Protein 5B1R (pdb70)

Solvent-accessible surface area: 7484 Å² total; per-residue (Å²): 98,65,74,27,70,118,68,50,17,90,88,122,110,48,0,0,63,19,3,121,74,99,39,20,24,115,77,0,93,112,64,0,88,81,60,100,16,107,13,0,23,8,42,111,91,13,147,101,113,76,60,22,59,19,14,78,40,0,58,144,113,16,62,129,92,84,10,1,0,0,53,57,1,146,99,84,62,234,240,46,154,109,13,1,15,0,84,48,84,186,150,142,14,58,4,18,81,10,79,31,80,71,114,29,3,0,0,0,9,23,131,8,98,194,82,179

Sequence (116 aa):
SHMCPSGWIPYQQERCFYISHTLRSLEESQKYCTSLSSKLAAFDEPSKYYYEVSLPSSGLEELLDRSKSYWIQMSKKKWRHQSRYCDKIKKYYQKWKRTFSECAELHPSICESEAFRFP

Secondary structure (DSSP, 8-state):
-EE--TT-EEETTEEEEEEEEEE-HHHHHHHHHHTT-EE----SS-SSTTB----HHHHTTS-TT--EE----GGG----SEEEEEEEETTEEEEEEEETTS-EEEEEEEE-EE--

Foldseek 3Di:
DFADDPQWFDDDFKTKHWFQFWFFLVVLQVVLVVVVWGFADFLPDDPDQWDGDDDPSVVVPDDQVFKAFGAARCVVDPPDQWGWIWHDDDDDITIDIDGRGGIGIGMIMDTTDDDD

B-factor: mean 18.83, std 11.14, range [8.01, 75.31]

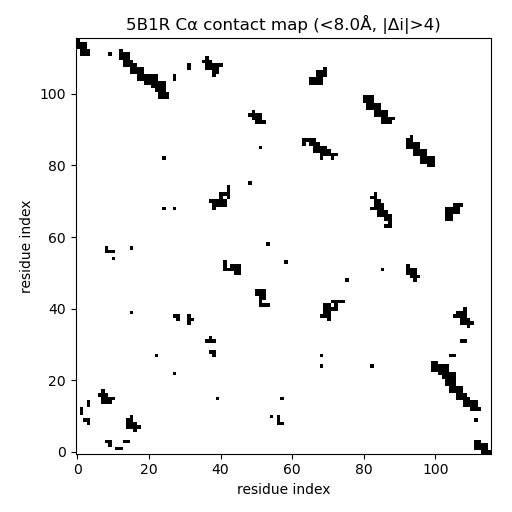Radius of gyration: 13.77 Å; Cα contacts (8 Å, |Δi|>4): 236; chains: 1; bounding box: 42×31×30 Å

Organism: Mus musculus (NCBI:txid10090)

Nearest PDB structures (foldseek):
  5b1r-assembly1_A  TM=1.009E+00  e=2.137E-21  Mus musculus
  5ao5-assembly1_A  TM=7.020E-01  e=2.618E-05  Homo sapiens
  5ao5-assembly2_B  TM=6.973E-01  e=3.831E-05  Homo sapiens
  5ao6-assembly2_B  TM=7.240E-01  e=4.762E-05  Homo sapiens
  2zib-assembly1_A  TM=6.880E-01  e=4.510E-05  Brachyopsis segaliensis

Structure (mmCIF, N/CA/C/O backbone):
data_5B1R
#
_entry.id   5B1R
#
_cell.length_a   65.472
_cell.length_b   65.472
_cell.length_c   61.220
_cell.angle_alpha   90.00
_cell.angle_beta   90.00
_cell.angle_gamma   120.00
#
_symmetry.space_group_name_H-M   'P 61'
#
loop_
_entity.id
_entity.type
_entity.pdbx_description
1 polymer 'B-cell differentiation antigen CD72'
2 non-polymer 'ACETATE ION'
3 non-polymer GLYCEROL
4 water water
#
loop_
_atom_site.group_PDB
_atom_site.id
_atom_site.type_symbol
_atom_site.label_atom_id
_atom_site.label_alt_id
_atom_site.label_comp_id
_atom_site.label_asym_id
_atom_site.label_entity_id
_atom_site.label_seq_id
_atom_site.pdbx_PDB_ins_code
_atom_site.Cartn_x
_atom_site.Cartn_y
_atom_site.Cartn_z
_atom_site.occupancy
_atom_site.B_iso_or_equiv
_atom_site.auth_seq_id
_atom_site.auth_comp_id
_atom_site.auth_asym_id
_atom_site.auth_atom_id
_atom_site.pdbx_PDB_model_num
ATOM 1 N N . SER A 1 2 ? 48.116 -15.125 -2.573 1.00 31.13 229 SER A N 1
ATOM 2 C CA . SER A 1 2 ? 46.700 -15.143 -2.235 1.00 29.68 229 SER A CA 1
ATOM 3 C C . SER A 1 2 ? 45.959 -16.250 -2.985 1.00 23.78 229 SER A C 1
ATOM 4 O O . SER A 1 2 ? 46.573 -17.184 -3.492 1.00 28.18 229 SER A O 1
ATOM 7 N N . HIS A 1 3 ? 44.634 -16.157 -3.016 1.00 18.72 230 HIS A N 1
ATOM 8 C CA . HIS A 1 3 ? 43.805 -17.155 -3.672 1.00 17.04 230 HIS A CA 1
ATOM 9 C C . HIS A 1 3 ? 43.160 -16.537 -4.889 1.00 15.11 230 HIS A C 1
ATOM 10 O O . HIS A 1 3 ? 42.788 -15.355 -4.868 1.00 18.61 230 HIS A O 1
ATOM 17 N N . MET A 1 4 ? 42.996 -17.339 -5.936 1.00 14.38 231 MET A N 1
ATOM 18 C CA . MET A 1 4 ? 42.378 -16.881 -7.167 1.00 13.93 231 MET A CA 1
ATOM 19 C C . MET A 1 4 ? 41.399 -17.902 -7.705 1.00 11.03 231 MET A C 1
ATOM 20 O O . MET A 1 4 ? 41.427 -19.082 -7.335 1.00 11.82 231 MET A O 1
ATOM 25 N N . CYS A 1 5 ? 40.559 -17.446 -8.629 1.00 10.58 232 CYS A N 1
ATOM 26 C CA . CYS A 1 5 ? 39.621 -18.328 -9.328 1.00 9.74 232 CYS A CA 1
ATOM 27 C C . CYS A 1 5 ? 39.769 -18.167 -10.827 1.00 9.90 232 CYS A C 1
ATOM 28 O O . CYS A 1 5 ? 40.196 -17.107 -11.299 1.00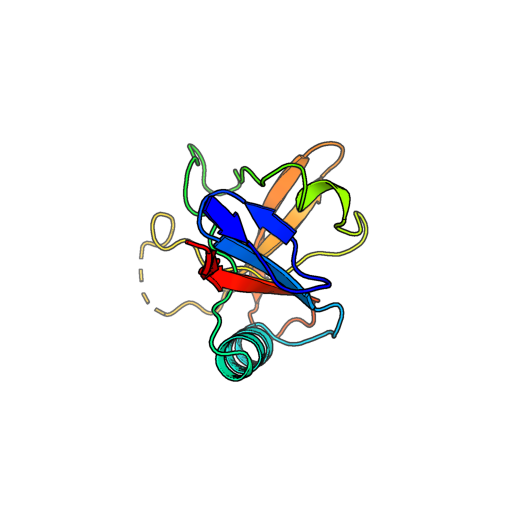 11.12 232 CYS A O 1
ATOM 31 N N . PRO A 1 6 ? 39.383 -19.200 -11.588 1.00 10.25 233 PRO A N 1
ATOM 32 C CA . PRO A 1 6 ? 39.476 -19.074 -13.048 1.00 11.02 233 PRO A CA 1
ATOM 33 C C . PRO A 1 6 ? 38.380 -18.154 -13.596 1.00 9.67 233 PRO A C 1
ATOM 34 O O . PRO A 1 6 ? 37.371 -17.840 -12.926 1.00 9.58 233 PRO A O 1
ATOM 38 N N . SER A 1 7 ? 38.564 -17.774 -14.856 1.00 10.56 234 SER A N 1
ATOM 39 C CA . SER A 1 7 ? 37.600 -16.974 -15.591 1.00 9.87 234 SER A CA 1
ATOM 40 C C . SER A 1 7 ? 36.173 -17.502 -15.430 1.00 9.18 234 SER A C 1
ATOM 41 O O . SER A 1 7 ? 35.915 -18.689 -15.613 1.00 10.65 234 SER A O 1
ATOM 44 N N . GLY A 1 8 ? 35.232 -16.614 -15.107 1.00 9.22 235 GLY A N 1
ATOM 45 C CA . GLY A 1 8 ? 33.839 -16.992 -15.024 1.00 10.60 235 GLY A CA 1
ATOM 46 C C . GLY A 1 8 ? 33.421 -17.614 -13.702 1.00 10.48 235 GLY A C 1
ATOM 47 O O . GLY A 1 8 ? 32.262 -17.977 -13.542 1.00 13.93 235 GLY A O 1
ATOM 48 N N . TRP A 1 9 ? 34.344 -17.743 -12.759 1.00 9.11 236 TRP A N 1
ATOM 49 C CA . T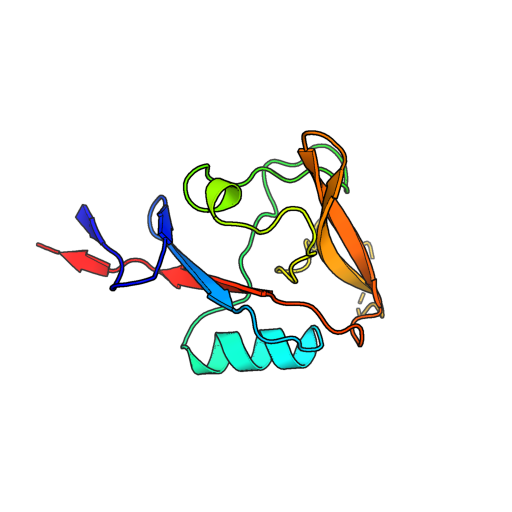RP A 1 9 ? 34.034 -18.206 -11.414 1.00 9.15 236 TRP A CA 1
ATOM 50 C C . TRP A 1 9 ? 34.090 -17.017 -10.465 1.00 9.51 236 TRP A C 1
ATOM 51 O O . TRP A 1 9 ? 34.869 -16.070 -10.665 1.00 10.81 236 TRP A O 1
ATOM 62 N N . ILE A 1 10 ? 33.269 -17.072 -9.425 1.00 9.10 237 ILE A N 1
ATOM 63 C CA . ILE A 1 10 ? 33.119 -15.959 -8.507 1.00 9.00 237 ILE A CA 1
ATOM 64 C C . ILE A 1 10 ? 33.914 -16.242 -7.236 1.00 8.45 237 ILE A C 1
ATOM 65 O O . ILE A 1 10 ? 33.644 -17.225 -6.549 1.00 8.98 237 ILE A O 1
ATOM 70 N N . PRO A 1 11 ? 34.910 -15.390 -6.919 1.00 9.10 238 PRO A N 1
ATOM 71 C CA . PRO A 1 11 ? 35.793 -15.695 -5.785 1.00 9.51 238 PRO A CA 1
ATOM 72 C C . PRO A 1 11 ? 35.197 -15.294 -4.449 1.00 9.72 238 PRO A C 1
ATOM 73 O O . PRO A 1 11 ? 34.531 -14.250 -4.346 1.00 11.56 238 PRO A O 1
ATOM 77 N N . TYR A 1 12 ? 35.464 -16.090 -3.418 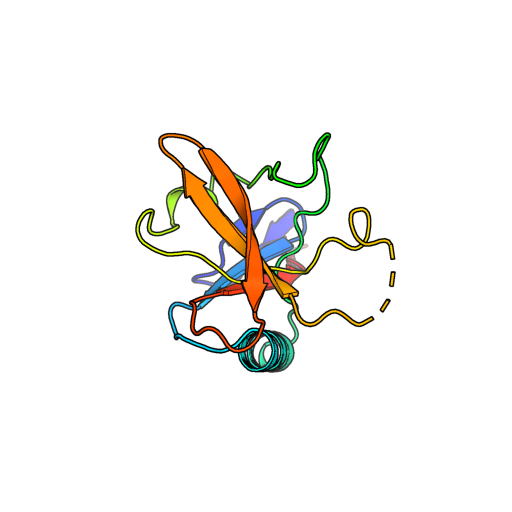1.00 8.58 239 TYR A N 1
ATOM 78 C CA . TYR A 1 12 ? 35.114 -15.692 -2.063 1.00 8.96 239 TYR A CA 1
ATOM 79 C C . TYR A 1 12 ? 35.983 -16.502 -1.122 1.00 9.21 239 TYR A C 1
ATOM 80 O O . TYR A 1 12 ? 35.969 -17.727 -1.169 1.00 9.67 239 TYR A O 1
ATOM 89 N N A GLN A 1 13 ? 36.667 -15.853 -0.186 0.50 12.53 240 GLN A N 1
ATOM 90 N N B GLN A 1 13 ? 36.857 -15.797 -0.407 0.50 11.32 240 GLN A N 1
ATOM 91 C CA A GLN A 1 13 ? 37.434 -16.608 0.800 0.50 12.61 240 GLN A CA 1
ATOM 92 C CA B GLN A 1 13 ? 37.820 -16.409 0.497 0.50 13.77 240 GLN A CA 1
ATOM 93 C C A GLN A 1 13 ? 38.464 -17.466 0.025 0.50 10.79 240 GLN A C 1
ATOM 94 C C B GLN A 1 13 ? 38.603 -17.528 -0.170 0.50 11.99 240 GLN A C 1
ATOM 95 O O A GLN A 1 13 ? 39.185 -16.951 -0.828 0.50 12.87 240 GLN A O 1
ATOM 96 O O B GLN A 1 13 ? 39.302 -17.275 -1.153 0.50 11.35 240 GLN A O 1
ATOM 107 N N . GLU A 1 14 ? 38.504 -18.766 0.318 1.00 10.47 241 GLU A N 1
ATOM 108 C CA . GLU A 1 14 ? 39.313 -19.800 -0.350 1.00 9.69 241 GLU A CA 1
ATOM 109 C C . GLU A 1 14 ? 38.479 -20.648 -1.305 1.00 9.72 241 GLU A C 1
ATOM 110 O O . GLU A 1 14 ? 38.833 -21.803 -1.583 1.00 10.54 241 GLU A O 1
ATOM 116 N N . ARG A 1 15 ? 37.391 -20.062 -1.825 1.00 8.76 242 ARG A N 1
ATOM 117 C CA . ARG A 1 15 ? 36.437 -20.769 -2.669 1.00 9.47 242 ARG A CA 1
ATOM 118 C C . ARG A 1 15 ? 36.185 -20.015 -3.974 1.00 8.01 242 ARG A C 1
ATOM 119 O O . ARG A 1 15 ? 36.482 -18.821 -4.102 1.00 8.55 242 ARG A O 1
ATOM 127 N N . CYS A 1 16 ? 35.602 -20.740 -4.922 1.00 8.81 243 CYS A N 1
ATOM 128 C CA . CYS A 1 16 ? 35.149 -20.196 -6.190 1.00 8.39 243 CYS A CA 1
ATOM 129 C C . CYS A 1 16 ? 33.766 -20.769 -6.472 1.00 8.03 243 CYS A C 1
ATOM 130 O O . CYS A 1 16 ? 33.570 -21.978 -6.353 1.00 9.69 243 CYS A O 1
ATOM 133 N N . PHE A 1 17 ? 32.837 -19.911 -6.893 1.00 8.31 244 PHE A N 1
ATOM 134 C CA . PHE A 1 17 ? 31.493 -20.357 -7.252 1.00 8.50 244 PHE A CA 1
ATOM 135 C C . PHE A 1 17 ? 31.303 -20.344 -8.760 1.00 9.20 244 PHE A C 1
ATOM 136 O O . PHE A 1 17 ? 31.811 -19.466 -9.464 1.00 9.77 244 PHE A O 1
ATOM 144 N N . TYR A 1 18 ? 30.522 -21.308 -9.231 1.00 9.51 245 TYR A N 1
ATOM 145 C CA . TYR A 1 18 ? 30.138 -21.391 -10.624 1.00 10.09 245 TYR A CA 1
ATOM 146 C C . TYR A 1 18 ? 28.616 -21.486 -10.687 1.00 9.45 245 TYR A C 1
ATOM 147 O O . TYR A 1 18 ? 28.023 -22.422 -10.116 1.00 10.82 245 TYR A O 1
ATOM 156 N N . ILE A 1 19 ? 27.991 -20.520 -11.355 1.00 9.54 246 ILE A N 1
ATOM 157 C CA . ILE A 1 19 ? 26.547 -20.590 -11.565 1.00 10.38 246 ILE A CA 1
ATOM 158 C C . ILE A 1 19 ? 26.269 -21.381 -12.839 1.00 10.07 246 ILE A C 1
ATOM 159 O O . ILE A 1 19 ? 26.704 -21.000 -13.915 1.00 11.34 246 ILE A O 1
ATOM 164 N N . SER A 1 20 ? 25.550 -22.488 -12.710 1.00 10.15 247 SER A N 1
ATOM 165 C CA . SER A 1 20 ? 25.105 -23.232 -13.880 1.00 10.42 247 SER A CA 1
ATOM 166 C C . SER A 1 20 ? 23.650 -22.894 -14.169 1.00 10.43 247 SER A C 1
ATOM 167 O O . SER A 1 20 ? 22.762 -23.206 -13.378 1.00 11.75 247 SER A O 1
ATOM 170 N N . HIS A 1 21 ? 23.411 -22.240 -15.300 1.00 12.04 248 HIS A N 1
ATOM 171 C CA . HIS A 1 21 ? 22.058 -21.817 -15.650 1.00 13.54 248 HIS A CA 1
ATOM 172 C C . HIS A 1 21 ? 21.199 -22.978 -16.166 1.00 13.43 248 HIS A C 1
ATOM 173 O O . HIS A 1 21 ? 19.978 -22.860 -16.257 1.00 15.42 248 HIS A O 1
ATOM 180 N N . THR A 1 22 ? 21.850 -24.084 -16.506 1.00 12.57 249 THR A N 1
ATOM 181 C CA . THR A 1 22 ? 21.179 -25.258 -17.068 1.00 13.00 249 THR A CA 1
ATOM 182 C C . THR A 1 22 ? 20.205 -25.833 -16.067 1.00 12.70 249 THR A C 1
ATOM 183 O O . THR A 1 22 ? 20.550 -26.074 -14.912 1.00 12.93 249 THR A O 1
ATOM 187 N N . LEU A 1 23 ? 18.984 -26.088 -16.521 1.00 12.54 250 LEU A N 1
ATOM 188 C CA . LEU A 1 23 ? 17.957 -26.638 -15.648 1.00 12.53 250 LEU A CA 1
ATOM 189 C C . LEU A 1 23 ? 18.194 -28.133 -15.433 1.00 12.74 250 LEU A C 1
ATOM 190 O O . LEU A 1 23 ? 18.240 -28.909 -16.394 1.00 13.38 250 LEU A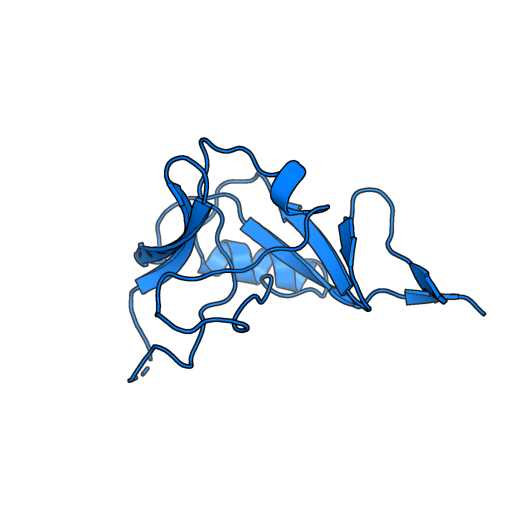 O 1
ATOM 195 N N . ARG A 1 24 ? 18.304 -28.546 -14.173 1.00 12.36 251 ARG A N 1
ATOM 196 C CA . ARG A 1 24 ? 18.500 -29.953 -13.828 1.00 12.12 251 ARG A CA 1
ATOM 197 C C . ARG A 1 24 ? 17.804 -30.271 -12.511 1.00 11.51 251 ARG A C 1
ATOM 198 O O . ARG A 1 24 ? 17.547 -29.387 -11.698 1.00 12.12 251 ARG A O 1
ATOM 206 N N . SER A 1 25 ? 17.555 -31.550 -12.278 1.00 11.80 252 SER A N 1
ATOM 207 C CA . SER A 1 25 ? 17.178 -32.023 -10.948 1.00 11.45 252 SER A CA 1
ATOM 208 C C . SER A 1 25 ? 18.329 -31.798 -9.972 1.00 11.39 252 SER A C 1
ATOM 209 O O . SER A 1 25 ? 19.452 -31.477 -10.375 1.00 11.49 252 SER A O 1
ATOM 212 N N . LEU A 1 26 ? 18.064 -31.992 -8.687 1.00 11.35 253 LEU A N 1
ATOM 213 C CA . LEU A 1 26 ? 19.136 -31.868 -7.722 1.00 11.25 253 LEU A CA 1
ATOM 214 C C . LEU A 1 26 ? 20.233 -32.877 -8.020 1.00 11.88 253 LEU A C 1
ATOM 215 O O . LEU A 1 26 ? 21.407 -32.526 -8.050 1.00 12.28 253 LEU A O 1
ATOM 220 N N . GLU A 1 27 ? 19.838 -34.136 -8.216 1.00 13.05 254 GLU A N 1
ATOM 221 C CA . GLU A 1 27 ? 20.807 -35.197 -8.441 1.00 15.46 254 GLU A CA 1
ATOM 222 C C . GLU A 1 27 ? 21.658 -34.898 -9.667 1.00 13.28 254 GLU A C 1
ATOM 223 O O . GLU A 1 27 ? 22.880 -35.098 -9.643 1.00 15.01 254 GLU A O 1
ATOM 229 N N . GLU A 1 28 ? 21.030 -34.429 -10.747 1.00 12.48 255 GLU A N 1
ATOM 230 C CA . GLU A 1 28 ? 21.811 -34.141 -11.950 1.00 13.09 255 GLU A CA 1
ATOM 231 C C . GLU A 1 28 ? 22.689 -32.896 -11.753 1.00 12.09 255 GLU A C 1
ATOM 232 O O . GLU A 1 28 ? 23.784 -32.814 -12.318 1.00 13.45 255 GLU A O 1
ATOM 238 N N . SER A 1 29 ? 22.231 -31.942 -10.939 1.00 11.40 256 SER A N 1
ATOM 239 C CA . SER A 1 29 ? 23.067 -30.788 -10.593 1.00 11.61 256 SER A CA 1
ATOM 240 C C . SER A 1 29 ? 24.294 -31.238 -9.784 1.00 11.57 256 SER A C 1
ATOM 241 O O . SER A 1 29 ? 25.420 -30.790 -10.033 1.00 12.23 256 SER A O 1
ATOM 244 N N . GLN A 1 30 ? 24.079 -32.122 -8.814 1.00 12.46 257 GLN A N 1
ATOM 245 C CA . GLN A 1 30 ? 25.190 -32.675 -8.040 1.00 13.11 257 GLN A CA 1
ATOM 246 C C . GLN A 1 30 ? 26.199 -33.391 -8.934 1.00 13.32 257 GLN A C 1
ATOM 247 O O . GLN A 1 30 ? 27.407 -33.168 -8.830 1.00 15.01 257 GLN A O 1
ATOM 253 N N . LYS A 1 31 ? 25.697 -34.205 -9.855 1.00 13.73 258 LYS A N 1
ATOM 254 C CA . LYS A 1 31 ? 26.575 -34.924 -10.765 1.00 15.51 258 LYS A CA 1
ATOM 255 C C . LYS A 1 31 ? 27.346 -33.951 -11.649 1.00 14.64 258 LYS A C 1
ATOM 256 O O . LYS A 1 31 ? 28.535 -34.153 -11.926 1.00 15.69 258 LYS A O 1
ATOM 262 N N . TYR A 1 32 ? 26.684 -32.890 -12.084 1.00 13.60 259 TYR A N 1
ATOM 263 C CA . TYR A 1 32 ? 27.356 -31.914 -12.918 1.00 13.98 259 TYR A CA 1
ATOM 264 C C . TYR A 1 32 ? 28.472 -31.220 -12.123 1.00 13.46 259 TYR A C 1
ATOM 265 O O . TYR A 1 32 ? 29.603 -31.091 -12.601 1.00 13.58 259 TYR A O 1
ATOM 274 N N . CYS A 1 33 ? 28.181 -30.788 -10.898 1.00 12.16 260 CYS A N 1
ATOM 275 C CA . CYS A 1 33 ? 29.259 -30.174 -10.108 1.00 11.85 260 CYS A CA 1
ATOM 276 C C . CYS A 1 33 ? 30.419 -31.157 -9.916 1.00 12.81 260 CYS A C 1
ATOM 277 O O . CYS A 1 33 ? 31.581 -30.786 -10.027 1.00 12.93 260 CYS A O 1
ATOM 280 N N . THR A 1 34 ? 30.102 -32.419 -9.653 1.00 13.82 261 THR A N 1
ATOM 281 C CA . THR A 1 34 ? 31.141 -33.426 -9.486 1.00 16.10 261 THR A CA 1
ATOM 282 C C . THR A 1 34 ? 31.997 -33.553 -10.748 1.00 16.14 261 THR A C 1
ATOM 283 O O . THR A 1 34 ? 33.209 -33.734 -10.655 1.00 18.36 261 THR A O 1
ATOM 287 N N . SER A 1 35 ? 31.375 -33.430 -11.922 1.00 16.57 262 SER A N 1
ATOM 288 C CA . SER A 1 35 ? 32.113 -33.496 -13.188 1.00 18.08 262 SER A CA 1
ATOM 289 C C . SER A 1 35 ? 33.091 -32.328 -13.346 1.00 19.02 262 SER A C 1
ATOM 290 O O . SER A 1 35 ? 34.037 -32.407 -14.138 1.00 21.40 262 SER A O 1
ATOM 293 N N . LEU A 1 36 ? 32.866 -31.255 -12.588 1.00 16.26 263 LEU A N 1
ATOM 294 C CA . LEU A 1 36 ? 33.779 -30.110 -12.541 1.00 15.78 263 LEU A CA 1
ATOM 295 C C . LEU A 1 36 ? 34.758 -30.209 -11.372 1.00 14.51 263 LEU A C 1
ATOM 296 O O . LEU A 1 36 ? 35.394 -29.213 -11.013 1.00 16.18 263 LEU A O 1
ATOM 301 N N . SER A 1 37 ? 34.868 -31.393 -10.772 1.00 15.74 264 SER A N 1
ATOM 302 C CA . SER A 1 37 ? 35.684 -31.591 -9.570 1.00 16.23 264 SER A CA 1
ATOM 303 C C . SER A 1 37 ? 35.279 -30.586 -8.492 1.00 14.57 264 SER A C 1
ATOM 304 O O . SER A 1 37 ? 36.112 -30.058 -7.765 1.00 16.90 264 SER A O 1
ATOM 307 N N . SER A 1 38 ? 33.976 -30.335 -8.415 1.00 13.13 265 SER A N 1
ATOM 308 C CA . SER A 1 38 ? 33.399 -29.337 -7.523 1.00 11.89 265 SER A CA 1
ATOM 309 C C . SER A 1 38 ? 32.263 -29.992 -6.766 1.00 12.23 265 SER A C 1
ATOM 310 O O . SER A 1 38 ? 32.022 -31.188 -6.908 1.00 14.97 265 SER A O 1
ATOM 313 N N . LYS A 1 39 ? 31.553 -29.208 -5.976 1.00 11.81 266 LYS A N 1
ATOM 314 C CA . LYS A 1 39 ? 30.409 -29.699 -5.222 1.00 12.17 266 LYS A CA 1
ATOM 315 C C . LYS A 1 39 ? 29.313 -28.663 -5.272 1.00 10.48 266 LYS A C 1
ATOM 316 O O . LYS A 1 39 ? 29.557 -27.515 -5.598 1.00 12.04 266 LYS A O 1
ATOM 322 N N . LEU A 1 40 ? 28.089 -29.048 -4.945 1.00 10.44 267 LEU A N 1
ATOM 323 C CA . LEU A 1 40 ? 27.043 -28.054 -4.782 1.00 9.46 267 LEU A CA 1
ATOM 324 C C . LEU A 1 40 ? 27.460 -27.044 -3.734 1.00 10.23 267 LEU A C 1
ATOM 325 O O . LEU A 1 40 ? 28.014 -27.403 -2.692 1.00 10.87 267 LEU A O 1
ATOM 330 N N . ALA A 1 41 ? 27.180 -25.777 -3.998 1.00 9.09 268 ALA A N 1
ATOM 331 C CA . ALA A 1 41 ? 27.640 -24.719 -3.117 1.00 9.36 268 ALA A CA 1
ATOM 332 C C . ALA A 1 41 ? 27.020 -24.835 -1.725 1.00 9.07 268 ALA A C 1
ATOM 333 O O . ALA A 1 41 ? 25.827 -25.118 -1.577 1.00 10.74 268 ALA A O 1
ATOM 335 N N . ALA A 1 42 ? 27.854 -24.589 -0.713 1.00 9.43 269 ALA A N 1
ATOM 336 C CA . ALA A 1 42 ? 27.478 -24.825 0.672 1.00 10.22 269 ALA A CA 1
ATOM 337 C C . ALA A 1 42 ? 27.310 -23.502 1.398 1.00 9.29 269 ALA A C 1
ATOM 338 O O . ALA A 1 42 ? 28.234 -22.688 1.433 1.00 11.12 269 ALA A O 1
ATOM 340 N N . PHE A 1 43 ? 26.139 -23.308 1.992 1.00 8.98 270 PHE A N 1
ATOM 341 C CA . PHE A 1 43 ? 25.807 -22.091 2.722 1.00 9.52 270 PHE A CA 1
ATOM 342 C C . PHE A 1 43 ? 25.143 -22.427 4.054 1.00 9.16 270 PHE A C 1
ATOM 343 O O . PHE A 1 43 ? 24.227 -21.747 4.488 1.00 11.87 270 PHE A O 1
ATOM 351 N N . ASP A 1 44 ? 25.604 -23.483 4.715 1.00 9.57 271 ASP A N 1
ATOM 352 C CA . ASP A 1 44 ? 24.938 -23.915 5.930 1.00 10.06 271 ASP A CA 1
ATOM 353 C C . ASP A 1 44 ? 24.942 -22.853 7.032 1.00 9.30 271 ASP A C 1
ATOM 354 O O . ASP A 1 44 ? 23.964 -22.730 7.759 1.00 10.64 271 ASP A O 1
ATOM 359 N N . GLU A 1 45 ? 26.054 -22.126 7.180 1.00 10.24 272 GLU A N 1
ATOM 360 C CA . GLU A 1 45 ? 26.202 -21.130 8.230 1.00 9.62 272 GLU A CA 1
ATOM 361 C C . GLU A 1 45 ? 26.625 -19.802 7.614 1.00 10.07 272 GLU A C 1
ATOM 362 O O . GLU A 1 45 ? 27.365 -19.763 6.626 1.00 11.53 272 GLU A O 1
ATOM 368 N N . PRO A 1 46 ? 26.228 -18.691 8.237 1.00 9.21 273 PRO A N 1
ATOM 369 C CA . PRO A 1 46 ? 25.388 -18.634 9.435 1.00 10.40 273 PRO A CA 1
ATOM 370 C C . PRO A 1 46 ? 23.919 -18.864 9.131 1.00 9.60 273 PRO A C 1
ATOM 371 O O . PRO A 1 46 ? 23.428 -18.480 8.064 1.00 10.25 273 PRO A O 1
ATOM 375 N N . SER A 1 47 ? 23.218 -19.486 10.073 1.00 10.74 274 SER A N 1
ATOM 376 C CA . SER A 1 47 ? 21.772 -19.632 9.971 1.00 11.42 274 SER A CA 1
ATOM 377 C C . SER A 1 47 ? 21.198 -19.833 11.362 1.00 11.46 274 SER A C 1
ATOM 378 O O . SER A 1 47 ? 21.649 -20.698 12.112 1.00 15.16 274 SER A O 1
ATOM 381 N N . LYS A 1 48 ? 20.246 -18.993 11.731 1.00 13.51 275 LYS A N 1
ATOM 382 C CA . LYS A 1 48 ? 19.577 -19.141 13.019 1.00 15.75 275 LYS A CA 1
ATOM 383 C C . LYS A 1 48 ? 18.277 -19.914 12.871 1.00 13.98 275 LYS A C 1
ATOM 384 O O . LYS A 1 48 ? 17.825 -20.555 13.821 1.00 16.72 275 LYS A O 1
ATOM 390 N N . TYR A 1 49 ? 17.670 -19.825 11.687 1.00 13.51 276 TYR A N 1
ATOM 391 C CA . TYR A 1 49 ? 16.431 -20.528 11.380 1.00 13.06 276 TYR A CA 1
ATOM 392 C C . TYR A 1 49 ? 16.602 -21.223 10.049 1.00 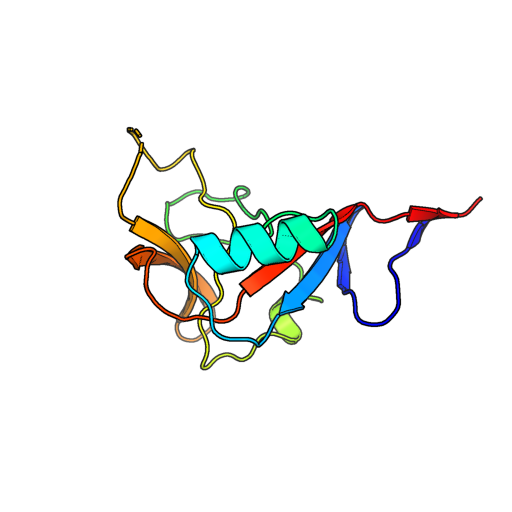12.24 276 TYR A C 1
ATOM 393 O O . TYR A 1 49 ? 17.464 -20.847 9.258 1.00 12.61 276 TYR A O 1
ATOM 402 N N . TYR A 1 50 ? 15.761 -22.217 9.799 1.00 12.89 277 TYR A N 1
ATOM 403 C CA . TYR A 1 50 ? 15.976 -23.119 8.672 1.00 13.88 277 TYR A CA 1
ATOM 404 C C . TYR A 1 50 ? 15.981 -22.405 7.322 1.00 12.59 277 TYR A C 1
ATOM 405 O O . TYR A 1 50 ? 16.630 -22.876 6.388 1.00 14.71 277 TYR A O 1
ATOM 414 N N . TYR A 1 51 ? 15.250 -21.296 7.210 1.00 11.70 278 TYR A N 1
ATOM 415 C CA . TYR A 1 51 ? 15.102 -20.609 5.923 1.00 12.28 278 TYR A CA 1
ATOM 416 C C . TYR A 1 51 ? 16.185 -19.566 5.682 1.00 11.19 278 TYR A C 1
ATOM 417 O O . TYR A 1 51 ? 16.248 -18.967 4.601 1.00 12.46 278 TYR A O 1
ATOM 426 N N . GLU A 1 52 ? 17.020 -19.307 6.689 1.00 11.55 279 GLU A N 1
ATOM 427 C CA . GLU A 1 52 ? 18.016 -18.250 6.556 1.00 11.83 279 GLU A CA 1
ATOM 428 C C . GLU A 1 52 ? 19.214 -18.690 5.747 1.00 11.82 279 GLU A C 1
ATOM 429 O O . GLU A 1 52 ? 19.754 -19.767 5.977 1.00 13.65 279 GLU A O 1
ATOM 435 N N . VAL A 1 53 ? 19.664 -17.831 4.835 1.00 10.67 280 VAL A N 1
ATOM 436 C CA . VAL A 1 53 ? 20.906 -18.087 4.121 1.00 11.25 280 VAL A CA 1
ATOM 437 C C . VAL A 1 53 ? 21.636 -16.767 3.954 1.00 11.29 280 VAL A C 1
ATOM 438 O O . VAL A 1 53 ? 21.021 -15.727 3.765 1.00 13.19 280 VAL A O 1
ATOM 442 N N . SER A 1 54 ? 22.952 -16.811 4.078 1.00 10.33 281 SER A N 1
ATOM 443 C CA . SER A 1 54 ? 23.786 -15.634 3.889 1.00 10.89 281 SER A CA 1
ATOM 444 C C . SER A 1 54 ? 24.748 -15.940 2.751 1.00 9.85 281 SER A C 1
ATOM 445 O O . SER A 1 54 ? 25.553 -16.861 2.860 1.00 10.51 281 SER A O 1
ATOM 448 N N . LEU A 1 55 ? 24.648 -15.166 1.671 1.00 10.37 282 LEU A N 1
ATOM 449 C CA . LEU A 1 55 ? 25.448 -15.374 0.467 1.00 10.03 282 LEU A CA 1
ATOM 450 C C . LEU A 1 55 ? 26.507 -14.292 0.358 1.00 10.73 282 LEU A C 1
ATOM 451 O O . LEU A 1 55 ? 26.270 -13.160 0.772 1.00 12.52 282 LEU A O 1
ATOM 456 N N . PRO A 1 56 ? 27.661 -14.610 -0.246 1.00 10.59 283 PRO A N 1
ATOM 457 C CA . PRO A 1 56 ? 28.631 -13.543 -0.531 1.00 12.47 283 PRO A CA 1
ATOM 458 C C . PRO A 1 56 ? 28.075 -12.595 -1.588 1.00 11.18 283 PRO A C 1
ATOM 459 O O . PRO A 1 56 ? 27.378 -13.034 -2.515 1.00 10.83 283 PRO A O 1
ATOM 463 N N . SER A 1 57 ? 28.354 -11.304 -1.446 1.00 12.71 284 SER A N 1
ATOM 464 C CA A SER A 1 57 ? 27.801 -10.296 -2.344 0.50 13.29 284 SER A CA 1
ATOM 465 C CA B SER A 1 57 ? 27.762 -10.323 -2.343 0.50 12.98 284 SER A CA 1
ATOM 466 C C . SER A 1 57 ? 28.119 -10.555 -3.809 1.00 11.78 284 SER A C 1
ATOM 467 O O . SER A 1 57 ? 27.275 -10.349 -4.686 1.00 13.09 284 SER A O 1
ATOM 472 N N . GLY A 1 58 ? 29.350 -10.994 -4.080 1.00 11.79 285 GLY A N 1
ATOM 473 C CA . GLY A 1 58 ? 29.760 -11.176 -5.462 1.00 13.10 285 GLY A CA 1
ATOM 474 C C . GLY A 1 58 ? 28.918 -12.219 -6.163 1.00 11.49 285 GLY A C 1
ATOM 475 O O . GLY A 1 58 ? 28.643 -12.106 -7.358 1.00 12.68 285 GLY A O 1
ATOM 476 N N . LEU A 1 59 ? 28.518 -13.244 -5.415 1.00 10.65 286 LEU A N 1
ATOM 477 C CA . LEU A 1 59 ? 27.640 -14.273 -5.948 1.00 10.71 286 LEU A CA 1
ATOM 478 C C . LEU A 1 59 ? 26.197 -13.766 -6.024 1.00 10.05 286 LEU A C 1
ATOM 479 O O . LEU A 1 59 ? 25.532 -13.891 -7.068 1.00 10.94 286 LEU A O 1
ATOM 484 N N . GLU A 1 60 ? 25.697 -13.215 -4.916 1.00 10.69 287 GLU A N 1
ATOM 485 C CA . GLU A 1 60 ? 24.302 -12.819 -4.826 1.00 11.60 287 GLU A CA 1
ATOM 486 C C . GLU A 1 60 ? 23.928 -11.858 -5.950 1.00 12.02 287 GLU A C 1
ATOM 487 O O . GLU A 1 60 ? 22.858 -11.976 -6.548 1.00 13.63 287 GLU A O 1
ATOM 493 N N . GLU A 1 61 ? 24.830 -10.933 -6.268 1.00 11.92 288 GLU A N 1
ATOM 494 C CA . GLU A 1 61 ? 24.539 -9.911 -7.262 1.00 13.58 288 GLU A CA 1
ATOM 495 C C . GLU A 1 61 ? 24.432 -10.442 -8.680 1.00 13.04 288 GLU A C 1
ATOM 496 O O . GLU A 1 61 ? 23.875 -9.762 -9.543 1.00 14.90 288 GLU A O 1
ATOM 502 N N . LEU A 1 62 ? 24.940 -11.650 -8.919 1.00 12.16 289 LEU A N 1
ATOM 503 C CA . LEU A 1 62 ? 24.871 -12.273 -10.240 1.00 11.95 289 LEU A CA 1
ATOM 504 C C . LEU A 1 62 ? 23.727 -13.274 -10.397 1.00 12.85 289 LEU A C 1
ATOM 505 O O . LEU A 1 62 ? 23.496 -13.794 -11.487 1.00 15.62 289 LEU A O 1
ATOM 510 N N . LEU A 1 63 ? 22.997 -13.550 -9.322 1.00 11.86 290 LEU A N 1
ATOM 511 C CA . LEU A 1 63 ? 21.861 -14.458 -9.428 1.00 11.88 290 LEU A CA 1
ATOM 512 C C . LEU A 1 63 ? 20.665 -13.758 -10.065 1.00 13.86 290 LEU A C 1
ATOM 513 O O . LEU A 1 63 ? 20.447 -12.566 -9.861 1.00 14.80 290 LEU A O 1
ATOM 518 N N . ASP A 1 64 ? 19.875 -14.517 -10.808 1.00 13.67 291 ASP A N 1
ATOM 519 C CA . ASP A 1 64 ? 18.649 -14.025 -11.408 1.00 14.06 291 ASP A CA 1
ATOM 520 C C . ASP A 1 64 ? 17.545 -14.147 -10.361 1.00 15.60 291 ASP A C 1
ATOM 521 O O . ASP A 1 64 ? 17.219 -15.254 -9.913 1.00 15.19 291 ASP A O 1
ATOM 526 N N . ARG A 1 65 ? 16.977 -13.014 -9.963 1.00 16.94 292 ARG A N 1
ATOM 527 C CA . ARG A 1 65 ? 15.976 -13.000 -8.897 1.00 19.16 292 ARG A CA 1
ATOM 528 C C . ARG A 1 65 ? 14.694 -13.765 -9.236 1.00 18.38 292 ARG A C 1
ATOM 529 O O . ARG A 1 65 ? 13.899 -14.068 -8.348 1.00 20.54 292 ARG A O 1
ATOM 537 N N . SER A 1 66 ? 14.495 -14.079 -10.514 1.00 18.30 293 SER A N 1
ATOM 538 C CA . SER A 1 66 ? 13.313 -14.827 -10.938 1.00 20.79 293 SER A CA 1
ATOM 539 C C . SER A 1 66 ? 13.541 -16.340 -10.936 1.00 19.95 293 SER A C 1
ATOM 540 O O . SER A 1 66 ? 12.638 -17.099 -11.288 1.00 24.29 293 SER A O 1
ATOM 543 N N . LYS A 1 67 ? 14.741 -16.779 -10.556 1.00 16.04 294 LYS A N 1
ATOM 544 C CA . LYS A 1 67 ? 15.074 -18.201 -10.561 1.00 14.56 294 LYS A CA 1
ATOM 545 C C . LYS A 1 67 ? 15.368 -18.689 -9.148 1.00 13.23 294 LYS A C 1
ATOM 546 O O . LYS A 1 67 ? 15.734 -17.912 -8.268 1.00 14.14 294 LYS A O 1
ATOM 552 N N . SER A 1 68 ? 15.214 -19.990 -8.935 1.00 12.65 295 SER A N 1
ATOM 553 C CA . SER A 1 68 ? 15.682 -20.629 -7.706 1.00 11.78 295 SER A CA 1
ATOM 554 C C . SER A 1 68 ? 16.832 -21.536 -8.056 1.00 10.77 295 SER A C 1
ATOM 555 O O . SER A 1 68 ? 16.822 -22.168 -9.119 1.00 13.48 295 SER A O 1
ATOM 558 N N . TYR A 1 69 ? 17.818 -21.604 -7.161 1.00 9.66 296 TYR A N 1
ATOM 559 C CA . TYR A 1 69 ? 19.055 -22.326 -7.458 1.00 9.23 296 TYR A CA 1
ATOM 560 C C . TYR A 1 69 ? 19.272 -23.488 -6.507 1.00 8.57 296 TYR A C 1
ATOM 561 O O . TYR A 1 69 ? 19.292 -23.297 -5.291 1.00 9.76 296 TYR A O 1
ATOM 570 N N . TRP A 1 70 ? 19.476 -24.687 -7.045 1.00 9.17 297 TRP A N 1
ATOM 571 C CA . TRP A 1 70 ? 19.896 -25.801 -6.202 1.00 9.33 297 TRP A CA 1
ATOM 572 C C . TRP A 1 70 ? 21.234 -25.508 -5.521 1.00 8.70 297 TRP A C 1
ATOM 573 O O . TRP A 1 70 ? 22.179 -25.038 -6.169 1.00 9.10 297 TRP A O 1
ATOM 584 N N . ILE A 1 71 ? 21.311 -25.838 -4.233 1.00 9.15 298 ILE A N 1
ATOM 585 C CA . ILE A 1 71 ? 22.539 -25.728 -3.452 1.00 9.35 298 ILE A CA 1
ATOM 586 C C . ILE A 1 71 ? 22.666 -26.986 -2.581 1.00 9.37 298 ILE A C 1
ATOM 587 O O . ILE A 1 71 ? 21.788 -27.858 -2.576 1.00 9.84 298 ILE A O 1
ATOM 592 N N . GLN A 1 72 ? 23.756 -27.065 -1.822 1.00 9.18 299 GLN A N 1
ATOM 593 C CA . GLN A 1 72 ? 23.938 -28.167 -0.892 1.00 9.61 299 GLN A CA 1
ATOM 594 C C . GLN A 1 72 ? 22.857 -28.176 0.184 1.00 8.95 299 GLN A C 1
ATOM 595 O O . GLN A 1 72 ? 22.572 -27.153 0.806 1.00 9.44 299 GLN A O 1
ATOM 601 N N . MET A 1 73 ? 22.275 -29.336 0.430 1.00 9.69 300 MET A N 1
ATOM 602 C CA . MET A 1 73 ? 21.343 -29.499 1.529 1.00 9.90 300 MET A CA 1
ATOM 603 C C . MET A 1 73 ? 22.057 -29.230 2.858 1.00 10.12 300 MET A C 1
ATOM 604 O O . MET A 1 73 ? 23.191 -29.670 3.078 1.00 11.59 300 MET A O 1
ATOM 609 N N . SER A 1 74 ? 21.390 -28.499 3.747 1.00 9.35 301 SER A N 1
ATOM 610 C CA . SER A 1 74 ? 21.952 -28.186 5.058 1.00 10.31 301 SER A CA 1
ATOM 611 C C . SER A 1 74 ? 21.496 -29.231 6.069 1.00 10.54 301 SER A C 1
ATOM 612 O O . SER A 1 74 ? 20.331 -29.254 6.471 1.00 11.34 301 SER A O 1
ATOM 615 N N . LYS A 1 75 ? 22.406 -30.110 6.470 1.00 11.48 302 LYS A N 1
ATOM 616 C CA A LYS A 1 75 ? 22.031 -31.229 7.330 0.50 12.94 302 LYS A CA 1
ATOM 617 C CA B LYS A 1 75 ? 22.056 -31.235 7.335 0.50 12.87 302 LYS A CA 1
ATOM 618 C C . LYS A 1 75 ? 21.589 -30.814 8.722 1.00 12.93 302 LYS A C 1
ATOM 619 O O . LYS A 1 75 ? 20.852 -31.550 9.375 1.00 14.30 302 LYS A O 1
ATOM 630 N N . LYS A 1 76 ? 22.021 -29.636 9.183 1.00 12.54 303 LYS A N 1
ATOM 631 C CA . LYS A 1 76 ? 21.691 -29.232 10.551 1.00 13.84 303 LYS A CA 1
ATOM 632 C C . LYS A 1 76 ? 20.189 -29.134 10.779 1.00 12.96 303 LYS A C 1
ATOM 633 O O . LYS A 1 76 ? 19.742 -29.281 11.914 1.00 14.53 303 LYS A O 1
ATOM 639 N N . TRP A 1 77 ? 19.418 -28.872 9.722 1.00 11.89 304 TRP A N 1
ATOM 640 C CA . TRP A 1 77 ? 17.983 -28.686 9.866 1.00 13.05 304 TRP A CA 1
ATOM 641 C C . TRP A 1 77 ? 17.193 -29.965 9.644 1.00 14.07 304 TRP A C 1
ATOM 642 O O . TRP A 1 77 ? 15.983 -29.950 9.792 1.00 17.41 304 TRP A O 1
ATOM 653 N N . ARG A 1 78 ? 17.851 -31.062 9.270 1.00 14.20 305 ARG A N 1
ATOM 654 C CA . ARG A 1 78 ? 17.163 -32.325 8.966 1.00 16.84 305 ARG A CA 1
ATOM 655 C C . ARG A 1 78 ? 17.342 -33.337 10.091 1.00 21.22 305 ARG A C 1
ATOM 656 O O . ARG A 1 78 ? 18.464 -33.583 10.560 1.00 24.32 305 ARG A O 1
ATOM 664 N N . HIS A 1 79 ? 16.248 -33.949 10.521 1.00 22.17 306 HIS A N 1
ATOM 665 C CA . HIS A 1 79 ? 16.368 -34.925 11.592 1.00 24.87 306 HIS A CA 1
ATOM 666 C C . HIS A 1 79 ? 16.805 -36.269 11.024 1.00 29.57 306 HIS A C 1
ATOM 667 O O . HIS A 1 79 ? 17.207 -37.161 11.774 1.00 34.58 306 HIS A O 1
ATOM 674 N N . GLN A 1 84 ? 17.374 -40.810 4.231 1.00 51.56 311 GLN A N 1
ATOM 675 C CA . GLN A 1 84 ? 17.411 -39.626 3.380 1.00 50.89 311 GLN A CA 1
ATOM 676 C C . GLN A 1 84 ? 16.018 -39.032 3.180 1.00 40.21 311 GLN A C 1
ATOM 677 O O . GLN A 1 84 ? 15.017 -39.602 3.616 1.00 39.74 311 GLN A O 1
ATOM 683 N N . SER A 1 85 ? 15.964 -37.887 2.507 1.00 29.36 312 SER A N 1
ATOM 684 C CA . SER A 1 85 ? 14.720 -37.143 2.356 1.00 23.28 312 SER A CA 1
ATOM 685 C C . SER A 1 85 ? 14.361 -36.958 0.895 1.00 21.71 312 SER A C 1
ATOM 686 O O . SER A 1 85 ? 15.231 -36.899 0.031 1.00 24.81 312 SER A O 1
ATOM 689 N N . ARG A 1 86 ? 13.074 -36.849 0.601 1.00 20.38 313 ARG A N 1
ATOM 690 C CA . ARG A 1 86 ? 12.713 -36.577 -0.776 1.00 21.12 313 ARG A CA 1
ATOM 691 C C . ARG A 1 86 ? 12.719 -35.090 -1.095 1.00 18.43 313 ARG A C 1
ATOM 692 O O . ARG A 1 86 ? 12.472 -34.716 -2.249 1.00 18.39 313 ARG A O 1
ATOM 700 N N . TYR A 1 87 ? 13.023 -34.247 -0.099 1.00 14.01 314 TYR A N 1
ATOM 701 C CA . TYR A 1 87 ? 13.150 -32.821 -0.365 1.00 12.21 314 TYR A CA 1
ATOM 702 C C . TYR A 1 87 ? 14.601 -32.431 -0.363 1.00 11.50 314 TYR A C 1
ATOM 703 O O . TYR A 1 87 ? 15.402 -32.912 0.448 1.00 12.53 314 TYR A O 1
ATOM 712 N N . CYS A 1 88 ? 14.907 -31.515 -1.262 1.00 11.22 315 CYS A N 1
ATOM 713 C CA . CYS A 1 88 ? 16.231 -30.947 -1.404 1.00 10.63 315 CYS A CA 1
ATOM 714 C C . CYS A 1 88 ? 16.137 -29.437 -1.217 1.00 11.55 315 CYS A C 1
ATOM 715 O O . CYS A 1 88 ? 15.031 -28.902 -1.089 1.00 11.69 315 CYS A O 1
ATOM 718 N N . ASP A 1 89 ? 17.287 -28.766 -1.191 1.00 10.19 316 ASP A N 1
ATOM 719 C CA . ASP A 1 89 ? 17.338 -27.359 -0.788 1.00 10.27 316 ASP A CA 1
ATOM 720 C C . ASP A 1 89 ? 17.700 -26.481 -1.971 1.00 9.84 316 ASP A C 1
ATOM 721 O O . ASP A 1 89 ? 18.691 -26.744 -2.667 1.00 10.31 316 ASP A O 1
ATOM 726 N N . LYS A 1 90 ? 16.924 -25.417 -2.173 1.00 9.74 317 LYS A N 1
ATOM 727 C CA . LYS A 1 90 ? 17.248 -24.439 -3.198 1.00 9.96 317 LYS A CA 1
ATOM 728 C C . LYS A 1 90 ? 17.106 -23.062 -2.590 1.00 10.05 317 LYS A C 1
ATOM 729 O O . LYS A 1 90 ? 16.356 -22.880 -1.641 1.00 12.47 317 LYS A O 1
ATOM 735 N N . ILE A 1 91 ? 17.820 -22.086 -3.132 1.00 9.78 318 ILE A N 1
ATOM 736 C CA . ILE A 1 91 ? 17.631 -20.713 -2.687 1.00 10.66 318 ILE A CA 1
ATOM 737 C C . ILE A 1 91 ? 16.653 -20.004 -3.630 1.00 10.85 318 ILE A C 1
ATOM 738 O O . ILE A 1 91 ? 16.681 -20.183 -4.846 1.00 11.32 318 ILE A O 1
ATOM 743 N N . LYS A 1 92 ? 15.800 -19.192 -3.033 1.00 11.19 319 LYS A N 1
ATOM 744 C CA . LYS A 1 92 ? 14.750 -18.492 -3.762 1.00 12.98 319 LYS A CA 1
ATOM 745 C C . LYS A 1 92 ? 14.615 -17.104 -3.173 1.00 12.62 319 LYS A C 1
ATOM 746 O O . LYS A 1 92 ? 14.756 -16.920 -1.958 1.00 13.88 319 LYS A O 1
ATOM 752 N N . LYS A 1 93 ? 14.362 -16.117 -4.026 1.00 13.99 320 LYS A N 1
ATOM 753 C CA . LYS A 1 93 ? 14.329 -14.743 -3.550 1.00 15.81 320 LYS A CA 1
ATOM 754 C C . 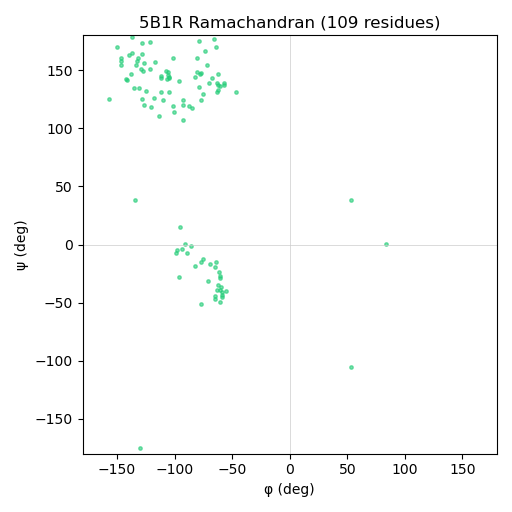LYS A 1 93 ? 12.936 -14.312 -3.170 1.00 18.79 320 LYS A C 1
ATOM 755 O O . LYS A 1 93 ? 12.007 -14.405 -3.970 1.00 21.25 320 LYS A O 1
ATOM 761 N N . TYR A 1 94 ? 12.802 -13.853 -1.932 1.00 20.89 321 TYR A N 1
ATOM 762 C CA . TYR A 1 94 ? 11.553 -13.280 -1.454 1.00 26.36 321 TYR A CA 1
ATOM 763 C C . TYR A 1 94 ? 11.750 -11.805 -1.182 1.00 32.60 321 TYR A C 1
ATOM 764 O O . TYR A 1 94 ? 12.446 -11.431 -0.240 1.00 34.46 321 TYR A O 1
ATOM 773 N N . TYR A 1 95 ? 11.132 -10.974 -2.015 1.00 37.78 322 TYR A N 1
ATOM 774 C CA . TYR A 1 95 ? 11.278 -9.530 -1.909 1.00 43.73 322 TYR A CA 1
ATOM 775 C C . TYR A 1 95 ? 12.756 -9.151 -1.917 1.00 43.36 322 TYR A C 1
ATOM 776 O O . TYR A 1 95 ? 13.409 -9.226 -2.956 1.00 43.90 322 TYR A O 1
ATOM 785 N N . GLN A 1 96 ? 13.294 -8.783 -0.760 1.00 42.68 323 GLN A N 1
ATOM 786 C CA . GLN A 1 96 ? 14.685 -8.342 -0.701 1.00 42.61 323 GLN A CA 1
ATOM 787 C C . GLN A 1 96 ? 15.684 -9.412 -0.250 1.00 36.60 323 GLN A C 1
ATOM 788 O O . GLN A 1 96 ? 16.890 -9.182 -0.297 1.00 38.50 323 GLN A O 1
ATOM 794 N N . LYS A 1 97 ? 15.198 -10.576 0.177 1.00 29.57 324 LYS A N 1
ATOM 795 C CA . LYS A 1 97 ? 16.091 -11.598 0.731 1.00 26.08 324 LYS A CA 1
ATOM 796 C C . LYS A 1 97 ? 16.003 -12.957 0.057 1.00 19.95 324 LYS A C 1
ATOM 797 O O . LYS A 1 97 ? 14.913 -13.502 -0.119 1.00 20.31 324 LYS A O 1
ATOM 803 N N . TRP A 1 98 ? 17.165 -13.518 -0.277 1.00 17.01 325 TRP A N 1
ATOM 804 C CA . TRP A 1 98 ? 17.248 -14.931 -0.631 1.00 13.78 325 TRP A CA 1
ATOM 805 C C . TRP A 1 98 ? 17.016 -15.772 0.623 1.00 13.85 325 TRP A C 1
ATOM 806 O O . TRP A 1 98 ? 17.513 -15.437 1.696 1.00 15.90 325 TRP A O 1
ATOM 817 N N . LYS A 1 99 ? 16.251 -16.851 0.466 1.00 12.83 326 LYS A N 1
ATOM 818 C CA . LYS A 1 99 ? 15.965 -17.781 1.547 1.00 12.88 326 LYS A CA 1
ATOM 819 C C . LYS A 1 99 ? 16.246 -19.202 1.092 1.00 12.10 326 LYS A C 1
ATOM 820 O O . LYS A 1 99 ? 16.140 -19.514 -0.094 1.00 13.48 326 LYS A O 1
ATOM 826 N N . ARG A 1 100 ? 16.604 -20.059 2.041 1.00 11.45 327 ARG A N 1
ATOM 827 C CA . ARG A 1 100 ? 16.636 -21.488 1.783 1.00 10.95 327 ARG A CA 1
ATOM 828 C C . ARG A 1 100 ? 15.201 -22.011 1.773 1.00 11.09 327 ARG A C 1
ATOM 829 O O . ARG A 1 100 ? 14.430 -21.731 2.691 1.00 12.98 327 ARG A O 1
ATOM 837 N N . THR A 1 101 ? 14.857 -22.754 0.724 1.00 11.28 328 THR A N 1
ATOM 838 C CA . THR A 1 101 ? 13.535 -23.317 0.561 1.00 11.84 328 THR A CA 1
ATOM 839 C C . THR A 1 101 ? 13.659 -24.788 0.177 1.00 11.73 328 THR A C 1
ATOM 840 O O . THR A 1 101 ? 14.690 -25.250 -0.314 1.00 14.74 328 THR A O 1
ATOM 844 N N . PHE A 1 102 ? 12.603 -25.537 0.421 1.00 13.10 329 PHE A N 1
ATOM 845 C CA . PHE A 1 102 ? 12.596 -26.963 0.131 1.00 14.05 329 PHE A CA 1
ATOM 846 C C . PHE A 1 102 ? 11.748 -27.283 -1.087 1.00 13.99 329 PHE A C 1
ATOM 847 O O . PHE A 1 102 ? 10.699 -26.678 -1.284 1.00 17.40 329 PHE A O 1
ATOM 855 N N . SER A 1 103 ? 12.205 -28.246 -1.888 1.00 14.22 330 SER A N 1
ATOM 856 C CA . SER A 1 103 ? 11.483 -28.705 -3.075 1.00 14.96 330 SER A CA 1
ATOM 857 C C . SER A 1 103 ? 11.740 -30.180 -3.257 1.00 13.78 330 SER A C 1
ATOM 858 O O . SER A 1 103 ? 12.783 -30.681 -2.864 1.00 13.99 330 SER A O 1
ATOM 861 N N . GLU A 1 104 ? 10.817 -30.879 -3.905 1.00 14.34 331 GLU A N 1
ATOM 862 C CA . GLU A 1 104 ? 11.151 -32.223 -4.341 1.00 15.06 331 GLU A CA 1
ATOM 863 C C . GLU A 1 104 ? 12.379 -32.179 -5.225 1.00 13.78 331 GLU A C 1
ATOM 864 O O . GLU A 1 104 ? 12.534 -31.297 -6.086 1.00 13.96 331 GLU A O 1
ATOM 870 N N . CYS A 1 105 ? 13.260 -33.136 -4.988 1.00 15.68 332 CYS A N 1
ATOM 871 C CA . CYS A 1 105 ? 14.556 -33.168 -5.622 1.00 14.58 332 CYS A CA 1
ATOM 872 C C . CYS A 1 105 ? 14.497 -33.270 -7.154 1.00 13.93 332 CYS A C 1
ATOM 873 O O . CYS A 1 105 ? 15.435 -32.865 -7.828 1.00 14.30 332 CYS A O 1
ATOM 876 N N . ALA A 1 106 ? 13.398 -33.783 -7.699 1.00 15.54 333 ALA A N 1
ATOM 877 C CA . ALA A 1 106 ? 13.268 -33.952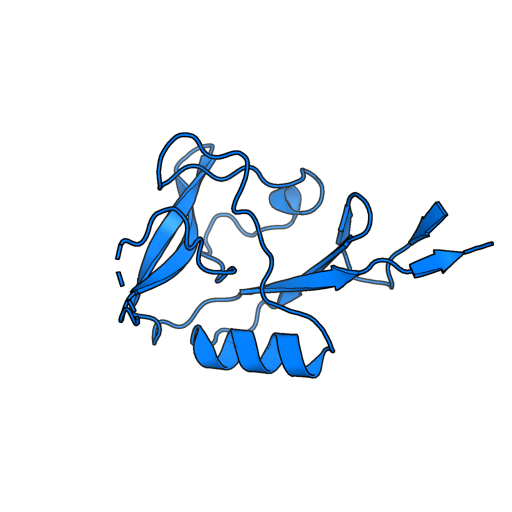 -9.145 1.00 15.56 333 ALA A CA 1
ATOM 878 C C . ALA A 1 106 ? 13.000 -32.645 -9.889 1.00 15.06 333 ALA A C 1
ATOM 879 O O . ALA A 1 106 ? 13.107 -32.609 -11.117 1.00 17.25 333 ALA A O 1
ATOM 881 N N . GLU A 1 107 ? 12.663 -31.571 -9.178 1.00 14.32 334 GLU A N 1
ATOM 882 C CA . GLU A 1 107 ? 12.355 -30.307 -9.856 1.00 13.83 334 GLU A CA 1
ATOM 883 C C . GLU A 1 107 ? 13.552 -29.776 -10.636 1.00 12.93 334 GLU A C 1
ATOM 884 O O . GLU A 1 107 ? 14.693 -29.933 -10.215 1.00 13.02 334 GLU A O 1
ATOM 890 N N . LEU A 1 108 ? 13.272 -29.116 -11.752 1.00 13.09 335 LEU A N 1
ATOM 891 C CA . LEU A 1 108 ? 14.322 -28.577 -12.622 1.00 13.03 335 LEU A CA 1
ATOM 892 C C . LEU A 1 108 ? 14.660 -27.125 -12.278 1.00 12.82 335 LEU A C 1
ATOM 893 O O . LEU A 1 108 ? 13.797 -26.253 -12.353 1.00 15.22 335 LEU A O 1
ATOM 898 N N . HIS A 1 109 ? 15.918 -26.875 -11.923 1.00 11.42 336 HIS A N 1
ATOM 899 C CA . HIS A 1 109 ? 16.391 -25.545 -11.555 1.00 10.71 336 HIS A CA 1
ATOM 900 C C . HIS A 1 109 ? 17.829 -25.402 -11.993 1.00 10.68 336 HIS A C 1
ATOM 901 O O . HIS A 1 109 ? 18.551 -26.394 -12.136 1.00 11.30 336 HIS A O 1
ATOM 908 N N . PRO A 1 110 ? 18.278 -24.155 -12.163 1.00 10.55 337 PRO A N 1
ATOM 909 C CA . PRO A 1 110 ? 19.726 -23.930 -12.250 1.00 10.23 337 PRO A CA 1
ATOM 910 C C . PRO A 1 110 ? 20.362 -24.272 -10.897 1.00 9.33 337 PRO A C 1
ATOM 911 O O . PRO A 1 110 ? 19.658 -24.593 -9.926 1.00 9.59 337 PRO A O 1
ATOM 915 N N . SER A 1 111 ? 21.685 -24.183 -10.821 1.00 9.62 338 SER A N 1
ATOM 916 C CA . SER A 1 111 ? 22.377 -24.598 -9.608 1.00 9.34 338 SER A CA 1
ATOM 917 C C . SER A 1 111 ? 23.645 -23.777 -9.426 1.00 8.87 338 SER A C 1
ATOM 918 O O . SER A 1 111 ? 24.059 -23.038 -10.337 1.00 9.59 338 SER A O 1
ATOM 921 N N . ILE A 1 112 ? 24.257 -23.916 -8.254 1.00 8.32 339 ILE A N 1
ATOM 922 C CA . ILE A 1 112 ? 25.521 -23.236 -7.982 1.00 8.70 339 ILE A CA 1
ATOM 923 C C . ILE A 1 112 ? 26.494 -24.287 -7.485 1.00 8.25 339 ILE A C 1
ATOM 924 O O . ILE A 1 112 ? 26.176 -25.029 -6.544 1.00 8.98 339 ILE A O 1
ATOM 929 N N . CYS A 1 113 ? 27.649 -24.389 -8.138 1.00 8.96 340 CYS A N 1
ATOM 930 C CA . CYS A 1 113 ? 28.730 -25.256 -7.688 1.00 9.31 340 CYS A CA 1
ATOM 931 C C . CYS A 1 113 ? 29.798 -24.427 -6.987 1.00 9.23 340 CYS A C 1
ATOM 932 O O . CYS A 1 113 ? 29.900 -23.214 -7.197 1.00 9.76 340 CYS A O 1
ATOM 935 N N . GLU A 1 114 ? 30.621 -25.096 -6.190 1.00 9.55 341 GLU A N 1
ATOM 936 C CA . GLU A 1 114 ? 31.797 -24.438 -5.649 1.00 9.08 341 GLU A CA 1
ATOM 937 C C . GLU A 1 114 ? 32.992 -25.370 -5.699 1.00 8.61 341 GLU A C 1
ATOM 938 O O . GLU A 1 114 ? 32.865 -26.595 -5.555 1.00 10.42 341 GLU A O 1
ATOM 944 N N . SER A 1 115 ? 34.149 -24.765 -5.899 1.00 10.20 342 SER A N 1
ATOM 945 C CA . SER A 1 115 ? 35.414 -25.466 -5.823 1.00 11.27 342 SER A CA 1
ATOM 946 C C . SER A 1 115 ? 36.318 -24.693 -4.881 1.00 10.33 342 SER A C 1
ATOM 947 O O . SER A 1 115 ? 35.994 -23.578 -4.443 1.00 10.54 342 SER A O 1
ATOM 950 N N . GLU A 1 116 ? 37.473 -25.250 -4.570 1.00 11.62 343 GLU A N 1
ATOM 951 C CA . GLU A 1 116 ? 38.465 -24.455 -3.880 1.00 12.10 343 GLU A CA 1
ATOM 952 C C . GLU A 1 116 ? 39.064 -23.414 -4.843 1.00 10.78 343 GLU A C 1
ATOM 953 O O . GLU A 1 116 ? 39.031 -23.584 -6.062 1.00 11.95 343 GLU A O 1
ATOM 959 N N . ALA A 1 117 ? 39.563 -22.315 -4.285 1.00 10.46 344 ALA A N 1
ATOM 960 C CA . ALA A 1 117 ? 40.371 -21.368 -5.031 1.00 10.81 344 ALA A CA 1
ATOM 961 C C . ALA A 1 117 ? 41.797 -21.904 -5.099 1.00 11.45 344 ALA A C 1
ATOM 962 O O . ALA A 1 117 ? 42.182 -22.776 -4.331 1.00 15.64 344 ALA A O 1
ATOM 964 N N . PHE A 1 118 ? 42.585 -21.420 -6.040 1.00 11.64 345 PHE A N 1
ATOM 965 C CA . PHE A 1 118 ? 43.974 -21.852 -6.114 1.00 12.26 345 PHE A CA 1
ATOM 966 C C . PHE A 1 118 ? 44.903 -20.776 -5.597 1.00 11.51 345 PHE A C 1
ATOM 967 O O . PHE A 1 118 ? 44.672 -19.599 -5.813 1.00 12.88 345 PHE A O 1
ATOM 975 N N . ARG A 1 119 ? 45.970 -21.180 -4.925 1.00 13.60 346 ARG A N 1
ATOM 976 C CA . ARG A 1 119 ? 46.947 -20.229 -4.419 1.00 14.70 346 ARG A CA 1
ATOM 977 C C . ARG A 1 119 ? 47.898 -19.818 -5.527 1.00 15.49 346 ARG A C 1
ATOM 978 O O . ARG A 1 119 ? 48.204 -20.605 -6.415 1.00 17.78 346 ARG A O 1
ATOM 986 N N . PHE A 1 120 ? 48.388 -18.591 -5.481 1.00 20.42 347 PHE A N 1
ATOM 987 C CA . PHE A 1 120 ? 49.501 -18.253 -6.358 1.00 27.01 347 PHE A CA 1
ATOM 988 C C . PHE A 1 120 ? 50.582 -17.581 -5.528 1.00 32.44 347 PHE A C 1
ATOM 989 O O . PHE A 1 120 ? 50.271 -16.718 -4.705 1.00 30.70 347 PHE A O 1
ATOM 997 N N . PRO A 1 121 ? 51.852 -17.996 -5.735 1.00 37.33 348 PRO A N 1
ATOM 998 C CA . PRO A 1 121 ? 53.005 -17.778 -4.845 1.00 42.31 348 PRO A CA 1
ATOM 999 C C . PRO A 1 121 ? 53.351 -16.316 -4.557 1.00 44.88 348 PRO A C 1
ATOM 1000 O O . PRO A 1 121 ? 52.724 -15.396 -5.080 1.00 46.78 348 PRO A O 1
#

InterPro domains:
  IPR001304 C-type lectin-like [SM00034] (232-341)
  IPR016186 C-type lectin-like/link domain superfamily [G3DSA:3.10.100.10] (228-354)
  IPR016187 C-type lectin fold [SSF56436] (221-344)
  IPR039689 B-cell differentiation antigen CD72 [PTHR15028] (1-348)

CATH classification: 3.10.100.10